Protein AF-G2M2F1-F1 (afdb_monomer_lite)

Structure (mmCIF, N/CA/C/O backbone):
data_AF-G2M2F1-F1
#
_entry.id   AF-G2M2F1-F1
#
loop_
_atom_site.group_PDB
_atom_site.id
_atom_site.type_symbol
_atom_site.label_atom_id
_atom_site.label_alt_id
_atom_site.label_comp_id
_atom_site.label_asym_id
_atom_site.label_entity_id
_atom_site.label_seq_id
_atom_site.pdbx_PDB_ins_code
_atom_site.Cartn_x
_atom_site.Cartn_y
_atom_site.Cartn_z
_atom_site.occupancy
_atom_site.B_iso_or_equiv
_atom_site.auth_seq_id
_atom_site.auth_comp_id
_atom_site.auth_asym_id
_atom_site.auth_atom_id
_atom_site.pdbx_PDB_model_num
ATOM 1 N N .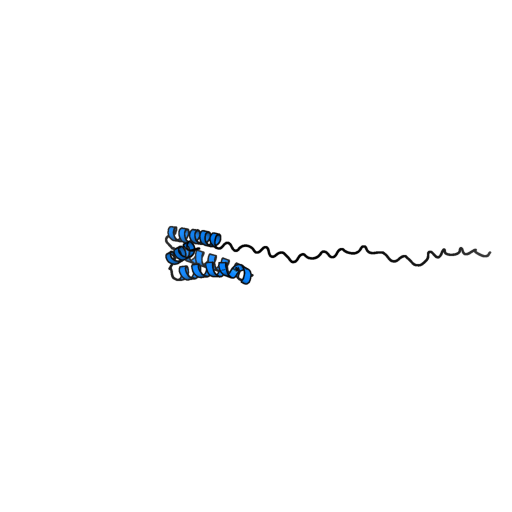 MET A 1 1 ? 83.321 31.790 -60.811 1.00 42.09 1 MET A N 1
ATOM 2 C CA . MET A 1 1 ? 82.852 31.092 -59.594 1.00 42.09 1 MET A CA 1
ATOM 3 C C . MET A 1 1 ? 81.512 30.455 -59.922 1.00 42.09 1 MET A C 1
ATOM 5 O O . MET A 1 1 ? 80.595 31.194 -60.242 1.00 42.09 1 MET A O 1
ATOM 9 N N . ILE A 1 2 ? 81.412 29.124 -59.934 1.00 45.56 2 ILE A N 1
ATOM 10 C CA . ILE A 1 2 ? 80.145 28.407 -60.162 1.00 45.56 2 ILE A CA 1
ATOM 11 C C . ILE A 1 2 ? 79.857 27.627 -58.880 1.00 45.56 2 ILE A C 1
ATOM 13 O O . ILE A 1 2 ? 80.643 26.761 -58.498 1.00 45.56 2 ILE A O 1
ATOM 17 N N . ALA A 1 3 ? 78.783 27.995 -58.180 1.00 47.84 3 ALA A N 1
ATOM 18 C CA . ALA A 1 3 ? 78.348 27.317 -56.967 1.00 47.84 3 ALA A CA 1
ATOM 19 C C . ALA A 1 3 ? 77.783 25.935 -57.327 1.00 47.84 3 ALA A C 1
ATOM 21 O O . ALA A 1 3 ? 76.901 25.804 -58.173 1.00 47.84 3 ALA A O 1
ATOM 22 N N . LYS A 1 4 ? 78.334 24.900 -56.696 1.00 54.38 4 LYS A N 1
ATOM 23 C CA . LYS A 1 4 ? 77.953 23.498 -56.862 1.00 54.38 4 LYS A CA 1
ATOM 24 C C . LYS A 1 4 ? 76.685 23.258 -56.027 1.00 54.38 4 LYS A C 1
ATOM 26 O O . LYS A 1 4 ? 76.781 23.154 -54.809 1.00 54.38 4 LYS A O 1
ATOM 31 N N . MET A 1 5 ? 75.507 23.234 -56.652 1.00 55.03 5 MET A N 1
ATOM 32 C CA . MET A 1 5 ? 74.269 22.814 -55.977 1.00 55.03 5 MET A CA 1
ATOM 33 C C . MET A 1 5 ? 74.363 21.317 -55.653 1.00 55.03 5 MET A C 1
ATOM 35 O O . MET A 1 5 ? 74.682 20.510 -56.527 1.00 55.03 5 MET A O 1
ATOM 39 N N . MET A 1 6 ? 74.142 20.958 -54.387 1.00 62.22 6 MET A N 1
ATOM 40 C CA . MET A 1 6 ? 74.035 19.564 -53.951 1.00 62.22 6 MET A CA 1
ATOM 41 C C . MET A 1 6 ? 72.679 18.987 -54.386 1.00 62.22 6 MET A C 1
ATOM 43 O O . MET A 1 6 ? 71.692 19.722 -54.356 1.00 62.22 6 MET A O 1
ATOM 47 N N . PRO A 1 7 ? 72.602 17.709 -54.796 1.00 59.66 7 PRO A N 1
ATOM 48 C CA . PRO A 1 7 ? 71.330 17.090 -55.141 1.00 59.66 7 PRO A CA 1
ATOM 49 C C . PRO A 1 7 ? 70.518 16.821 -53.867 1.00 59.66 7 PRO A C 1
ATOM 51 O O . PRO A 1 7 ? 71.016 16.195 -52.934 1.00 59.66 7 PRO A O 1
ATOM 54 N N . GLU A 1 8 ? 69.275 17.302 -53.827 1.00 64.81 8 GLU A N 1
ATOM 55 C CA . GLU A 1 8 ? 68.312 16.946 -52.782 1.00 64.81 8 GLU A CA 1
ATOM 56 C C . GLU A 1 8 ? 68.035 15.436 -52.842 1.00 64.81 8 GLU A C 1
ATOM 58 O O . GLU A 1 8 ? 67.575 14.911 -53.860 1.00 64.81 8 GLU A O 1
ATOM 63 N N . GLU A 1 9 ? 68.336 14.720 -51.757 1.00 62.59 9 GLU A N 1
ATOM 64 C CA . GLU A 1 9 ? 67.994 13.306 -51.616 1.00 62.59 9 GLU A CA 1
ATOM 65 C C . GLU A 1 9 ? 66.470 13.155 -51.543 1.00 62.59 9 GLU A C 1
ATOM 67 O O . GLU A 1 9 ? 65.824 13.479 -50.545 1.00 62.59 9 GLU A O 1
ATOM 72 N N . TYR A 1 10 ? 65.874 12.659 -52.626 1.00 61.44 10 TYR A N 1
ATOM 73 C CA . TYR A 1 10 ? 64.455 12.335 -52.670 1.00 61.44 10 TYR A CA 1
ATOM 74 C C . TYR A 1 10 ? 64.171 11.098 -51.803 1.00 61.44 10 TYR A C 1
ATOM 76 O O . TYR A 1 10 ? 64.435 9.967 -52.208 1.00 61.44 10 TYR A O 1
ATOM 84 N N . LEU A 1 11 ? 63.596 11.301 -50.614 1.00 63.22 11 LEU A N 1
ATOM 85 C CA . LEU A 1 11 ? 63.305 10.236 -49.639 1.00 63.22 11 LEU A CA 1
ATOM 86 C C . LEU A 1 11 ? 62.024 9.421 -49.926 1.00 63.22 11 LEU A C 1
ATOM 88 O O . LEU A 1 11 ? 61.567 8.658 -49.074 1.00 63.22 11 LEU A O 1
ATOM 92 N N . GLY A 1 12 ? 61.455 9.523 -51.131 1.00 64.81 12 GLY A N 1
ATOM 93 C CA . GLY A 1 12 ? 60.227 8.816 -51.502 1.00 64.81 12 GLY A CA 1
ATOM 94 C C . GLY A 1 12 ? 58.968 9.360 -50.803 1.00 64.81 12 GLY A C 1
ATOM 95 O O . GLY A 1 12 ? 59.047 10.202 -49.908 1.00 64.81 12 GLY A O 1
ATOM 96 N N . PRO A 1 13 ? 57.767 8.921 -51.221 1.00 68.81 13 PRO A N 1
ATOM 97 C CA . PRO A 1 13 ? 56.526 9.366 -50.600 1.00 68.81 13 PRO A CA 1
ATOM 98 C C . PRO A 1 13 ? 56.417 8.847 -49.153 1.00 68.81 13 PRO A C 1
ATOM 100 O O . PRO A 1 13 ? 56.784 7.698 -48.884 1.00 68.81 13 PRO A O 1
ATOM 103 N N . PRO A 1 14 ? 55.878 9.649 -48.214 1.00 67.19 14 PRO A N 1
ATOM 104 C CA . PRO A 1 14 ? 55.733 9.235 -46.823 1.00 67.19 14 PRO A CA 1
ATOM 105 C C . PRO A 1 14 ? 54.848 7.986 -46.726 1.00 67.19 14 PRO A C 1
ATOM 107 O O . PRO A 1 14 ? 53.755 7.930 -47.297 1.00 6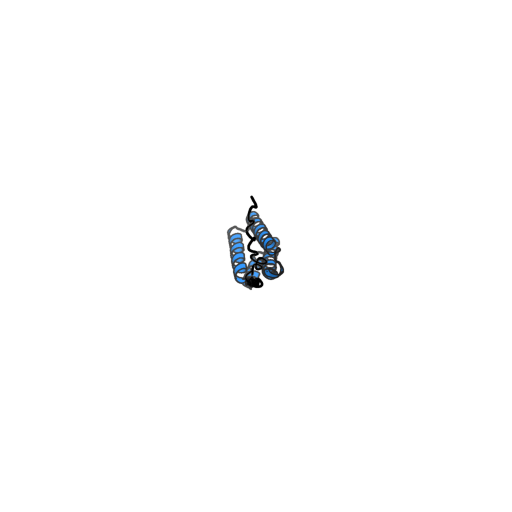7.19 14 PRO A O 1
ATOM 110 N N . LYS A 1 15 ? 55.318 6.966 -45.996 1.00 68.31 15 LYS A N 1
ATOM 111 C CA . LYS A 1 15 ? 54.524 5.760 -45.721 1.00 68.31 15 LYS A CA 1
ATOM 112 C C . LYS A 1 15 ? 53.249 6.161 -44.976 1.00 68.31 15 LYS A C 1
ATOM 114 O O . LYS A 1 15 ? 53.316 6.862 -43.968 1.00 68.31 15 LYS A O 1
ATOM 119 N N . LYS A 1 16 ? 52.089 5.714 -45.472 1.00 66.56 16 LYS A N 1
ATOM 120 C CA . LYS A 1 16 ? 50.800 5.971 -44.816 1.00 66.56 16 LYS A CA 1
ATOM 121 C C . LYS A 1 16 ? 50.812 5.380 -43.397 1.00 66.56 16 LYS A C 1
ATOM 123 O O . LYS A 1 16 ? 51.269 4.246 -43.238 1.00 66.56 16 LYS A O 1
ATOM 128 N N . PRO A 1 17 ? 50.305 6.104 -42.386 1.00 62.91 17 PRO A N 1
ATOM 129 C CA . PRO A 1 17 ? 50.201 5.576 -41.034 1.00 62.91 17 PRO A CA 1
ATOM 130 C C . PRO A 1 17 ? 49.263 4.364 -41.014 1.00 62.91 17 PRO A C 1
ATOM 132 O O . PRO A 1 17 ? 48.128 4.426 -41.485 1.00 62.91 17 PRO A O 1
ATOM 135 N N . THR A 1 18 ? 49.751 3.248 -40.478 1.00 59.88 18 THR A N 1
ATOM 136 C CA . THR A 1 18 ? 48.943 2.062 -40.190 1.00 59.88 18 THR A CA 1
ATOM 137 C C . THR A 1 18 ? 48.272 2.254 -38.839 1.00 59.88 18 THR A C 1
ATOM 139 O O . THR A 1 18 ? 48.934 2.201 -37.802 1.00 59.88 18 THR A O 1
ATOM 142 N N . PHE A 1 19 ? 46.966 2.504 -38.848 1.00 63.28 19 PHE A N 1
ATOM 143 C CA . PHE A 1 19 ? 46.167 2.537 -37.627 1.00 63.28 19 PHE A CA 1
ATOM 144 C C . PHE A 1 19 ? 45.938 1.101 -37.135 1.00 63.28 19 PHE A C 1
ATOM 146 O O . PHE A 1 19 ? 45.608 0.240 -37.954 1.00 63.28 19 PHE A O 1
ATOM 153 N N . PRO A 1 20 ? 46.111 0.809 -35.835 1.00 65.06 20 PRO A N 1
ATOM 154 C CA . PRO A 1 20 ? 45.715 -0.482 -35.293 1.00 65.06 20 PRO A CA 1
ATOM 155 C C . PRO A 1 20 ? 44.196 -0.640 -35.424 1.00 65.06 20 PRO A C 1
ATOM 157 O O . PRO A 1 20 ? 43.450 0.316 -35.206 1.00 65.06 20 PRO A O 1
ATOM 160 N N . GLU A 1 21 ? 43.738 -1.840 -35.781 1.00 63.84 21 GLU A N 1
ATOM 161 C CA . GLU A 1 21 ? 42.310 -2.150 -35.836 1.00 63.84 21 GLU A CA 1
ATOM 162 C C . GLU A 1 21 ? 41.687 -1.916 -34.457 1.00 63.84 21 GLU A C 1
ATOM 164 O O . GLU A 1 21 ? 42.014 -2.584 -33.471 1.00 63.84 21 GLU A O 1
ATOM 169 N N . THR A 1 22 ? 40.787 -0.939 -34.372 1.00 61.78 22 THR A N 1
ATOM 170 C CA . THR A 1 22 ? 39.962 -0.728 -33.191 1.00 61.78 22 THR A CA 1
ATOM 171 C C . THR A 1 22 ? 39.084 -1.958 -33.015 1.00 61.78 22 THR A C 1
ATOM 173 O O . THR A 1 22 ? 38.132 -2.176 -33.764 1.00 61.78 22 THR A O 1
ATOM 176 N N . LYS A 1 23 ? 39.398 -2.782 -32.006 1.00 62.78 23 LYS A N 1
ATOM 177 C CA . LYS A 1 23 ? 38.475 -3.811 -31.526 1.00 62.78 23 LYS A CA 1
ATOM 178 C C . LYS A 1 23 ? 37.158 -3.111 -31.218 1.00 62.78 23 LYS A C 1
ATOM 180 O O . LYS A 1 23 ? 37.094 -2.304 -30.293 1.00 62.78 23 LYS A O 1
ATOM 185 N N . LYS A 1 24 ? 36.132 -3.405 -32.018 1.00 57.66 24 LYS A N 1
ATOM 186 C CA . LYS A 1 24 ? 34.743 -3.050 -31.734 1.00 57.66 24 LYS A CA 1
ATOM 187 C C . LYS A 1 24 ? 34.475 -3.499 -30.300 1.00 57.66 24 LYS A C 1
ATOM 189 O O . LYS A 1 24 ? 34.426 -4.699 -30.036 1.00 57.66 24 LYS A O 1
ATOM 194 N N . ILE A 1 25 ? 34.368 -2.548 -29.378 1.00 57.19 25 ILE A N 1
ATOM 195 C CA . ILE A 1 25 ? 33.787 -2.817 -28.071 1.00 57.19 25 ILE A CA 1
ATOM 196 C C . ILE A 1 25 ? 32.336 -3.117 -28.411 1.00 57.19 25 ILE A C 1
ATOM 198 O O . ILE A 1 25 ? 31.575 -2.227 -28.780 1.00 57.19 25 ILE A O 1
ATOM 202 N N . VAL A 1 26 ? 32.015 -4.407 -28.462 1.00 52.53 26 VAL A N 1
ATOM 203 C CA . VAL A 1 26 ? 30.638 -4.864 -28.538 1.00 52.53 26 VAL A CA 1
ATOM 204 C C . VAL A 1 26 ? 30.021 -4.324 -27.261 1.00 52.53 26 VAL A C 1
ATOM 206 O O . VAL A 1 26 ? 30.378 -4.778 -26.176 1.00 52.53 26 VAL A O 1
ATOM 209 N N . GLU A 1 27 ? 29.194 -3.288 -27.377 1.00 56.84 27 GLU A N 1
ATOM 210 C CA . GLU A 1 27 ? 28.262 -2.945 -26.316 1.00 56.84 27 GLU A CA 1
ATOM 211 C C . GLU A 1 27 ? 27.454 -4.216 -26.084 1.00 56.84 27 GLU A C 1
ATOM 213 O O . GLU A 1 27 ? 26.602 -4.592 -26.892 1.00 56.84 27 GLU A O 1
ATOM 218 N N . GLU A 1 28 ? 27.820 -4.961 -25.040 1.00 56.78 28 GLU A N 1
ATOM 219 C CA . GLU A 1 28 ? 27.004 -6.064 -24.579 1.00 56.78 28 GLU A CA 1
ATOM 220 C C . GLU A 1 28 ? 25.607 -5.475 -24.373 1.00 56.78 28 GLU A C 1
ATOM 222 O O . GLU A 1 28 ? 25.493 -4.441 -23.699 1.00 56.78 28 GLU A O 1
ATOM 227 N N . PRO A 1 29 ? 24.548 -6.055 -24.970 1.00 46.81 29 PRO A N 1
ATOM 228 C CA . PRO A 1 29 ? 23.201 -5.611 -24.670 1.00 46.81 29 PRO A CA 1
ATOM 229 C C . PRO A 1 29 ? 23.096 -5.679 -23.157 1.00 46.81 29 PRO A C 1
ATOM 231 O O . PRO A 1 29 ? 23.319 -6.758 -22.598 1.00 46.81 29 PRO A O 1
ATOM 234 N N . ARG A 1 30 ? 22.877 -4.518 -22.513 1.00 50.69 30 ARG A N 1
ATOM 235 C CA . ARG A 1 30 ? 22.703 -4.404 -21.064 1.00 50.69 30 ARG A CA 1
ATOM 236 C C . ARG A 1 30 ? 21.828 -5.579 -20.684 1.00 50.69 30 ARG A C 1
ATOM 238 O O . ARG A 1 30 ? 20.664 -5.615 -21.079 1.00 50.69 30 ARG A O 1
ATOM 245 N N . ARG A 1 31 ? 22.410 -6.591 -20.032 1.00 47.62 31 ARG A N 1
ATOM 246 C CA . ARG A 1 31 ? 21.625 -7.682 -19.477 1.00 47.62 31 ARG A CA 1
ATOM 247 C C . ARG A 1 31 ? 20.711 -6.955 -18.519 1.00 47.62 31 ARG A C 1
ATOM 249 O O . ARG A 1 31 ? 21.181 -6.489 -17.487 1.00 47.62 31 ARG A O 1
ATOM 256 N N . ALA A 1 32 ? 19.461 -6.754 -18.927 1.00 46.66 32 ALA A N 1
ATOM 257 C CA . ALA A 1 32 ? 18.403 -6.342 -18.041 1.00 46.66 32 ALA A CA 1
ATOM 258 C C . ALA A 1 32 ? 18.398 -7.439 -16.989 1.00 46.66 32 ALA A C 1
ATOM 260 O O . ALA A 1 32 ? 17.926 -8.555 -17.221 1.00 46.66 32 ALA A O 1
ATOM 261 N N . THR A 1 33 ? 19.113 -7.186 -15.896 1.00 39.78 33 THR A N 1
ATOM 262 C CA . THR A 1 33 ? 19.062 -8.000 -14.704 1.00 39.78 33 THR A CA 1
ATOM 263 C C . THR A 1 33 ? 17.595 -7.943 -14.367 1.00 39.78 33 THR A C 1
ATOM 265 O O . THR A 1 33 ? 17.118 -6.891 -13.962 1.00 39.78 33 THR A O 1
ATOM 268 N N . LYS A 1 34 ? 16.858 -9.005 -14.697 1.00 44.56 34 LYS A N 1
ATOM 269 C CA . LYS A 1 34 ? 15.429 -9.102 -14.445 1.00 44.56 34 LYS A CA 1
ATOM 270 C C . LYS A 1 34 ? 15.319 -9.004 -12.931 1.00 44.56 34 LYS A C 1
ATOM 272 O O . LYS A 1 34 ? 15.565 -9.996 -12.242 1.00 44.56 34 LYS A O 1
ATOM 277 N N . VAL A 1 35 ? 15.142 -7.788 -12.411 1.00 49.88 35 VAL A N 1
ATOM 278 C CA . VAL A 1 35 ? 15.037 -7.539 -10.981 1.00 49.88 35 VAL A CA 1
ATOM 279 C C . VAL A 1 35 ? 13.806 -8.323 -10.607 1.00 49.88 35 VAL A C 1
ATOM 281 O O . VAL A 1 35 ? 12.708 -8.040 -11.077 1.00 49.88 35 VAL A O 1
ATOM 284 N N . LYS A 1 36 ? 14.016 -9.431 -9.902 1.00 55.19 36 LYS A N 1
ATOM 285 C CA . LYS A 1 36 ? 12.927 -10.312 -9.531 1.00 55.19 36 LYS A CA 1
ATOM 286 C C . LYS A 1 36 ? 12.069 -9.500 -8.573 1.00 55.19 36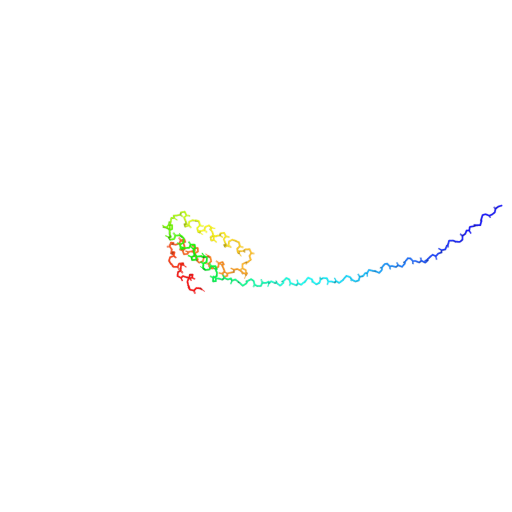 LYS A C 1
ATOM 288 O O . LYS A 1 36 ? 12.460 -9.314 -7.422 1.00 55.19 36 LYS A O 1
ATOM 293 N N . ILE A 1 37 ? 10.972 -8.959 -9.093 1.00 63.41 37 ILE A N 1
ATOM 294 C CA . ILE A 1 37 ? 9.986 -8.198 -8.341 1.00 63.41 37 ILE A CA 1
ATOM 295 C C . ILE A 1 37 ? 9.635 -9.037 -7.113 1.00 63.41 37 ILE A C 1
ATOM 297 O O . ILE A 1 37 ? 9.135 -10.156 -7.237 1.00 63.41 37 ILE A O 1
ATOM 301 N N . ASN A 1 38 ? 9.990 -8.556 -5.923 1.00 84.62 38 ASN A N 1
ATOM 302 C CA . ASN A 1 38 ? 9.792 -9.317 -4.697 1.00 84.62 38 ASN A CA 1
ATOM 303 C C . ASN A 1 38 ? 8.504 -8.853 -4.019 1.00 84.62 38 ASN A C 1
ATOM 305 O O . ASN A 1 38 ? 8.531 -8.098 -3.047 1.00 84.62 38 ASN A O 1
ATOM 309 N N . LEU A 1 39 ? 7.373 -9.307 -4.562 1.00 90.88 39 LEU A N 1
ATOM 310 C CA . LEU A 1 39 ? 6.044 -9.014 -4.023 1.00 90.88 39 LEU A CA 1
ATOM 311 C C . LEU A 1 39 ? 5.907 -9.439 -2.562 1.00 90.88 39 LEU A C 1
ATOM 313 O O . LEU A 1 39 ? 5.309 -8.712 -1.780 1.00 90.88 39 LEU A O 1
ATOM 317 N N . THR A 1 40 ? 6.516 -10.559 -2.166 1.00 93.00 40 THR A N 1
ATOM 318 C CA . THR A 1 40 ? 6.503 -11.022 -0.773 1.00 93.00 40 THR A CA 1
ATOM 319 C C . THR A 1 40 ? 7.182 -10.020 0.160 1.00 93.00 40 THR A C 1
ATOM 321 O O . THR A 1 40 ? 6.695 -9.770 1.261 1.00 93.00 40 THR A O 1
ATOM 324 N N . LEU A 1 41 ? 8.305 -9.422 -0.253 1.00 94.06 41 LEU A N 1
ATOM 325 C CA . LEU A 1 41 ? 8.964 -8.385 0.543 1.00 94.06 41 LEU A CA 1
ATOM 326 C C . LEU A 1 41 ? 8.085 -7.134 0.645 1.00 94.06 41 LEU A C 1
ATOM 328 O O . LEU A 1 41 ? 7.834 -6.665 1.754 1.00 94.06 41 LEU A O 1
ATOM 332 N N . ALA A 1 42 ? 7.563 -6.653 -0.484 1.00 95.12 42 ALA A N 1
ATOM 333 C CA . ALA A 1 42 ? 6.676 -5.492 -0.513 1.00 95.12 42 ALA A CA 1
ATOM 334 C C . ALA A 1 42 ? 5.412 -5.713 0.339 1.00 95.12 42 ALA A C 1
ATOM 336 O O . ALA A 1 42 ? 5.018 -4.835 1.102 1.00 95.12 42 ALA A O 1
ATOM 337 N N . ALA A 1 43 ? 4.817 -6.908 0.291 1.00 96.81 43 ALA A N 1
ATOM 338 C CA . ALA A 1 43 ? 3.653 -7.254 1.098 1.00 96.81 43 ALA A CA 1
ATOM 339 C C . ALA A 1 43 ? 3.956 -7.205 2.602 1.00 96.81 43 ALA A C 1
ATOM 341 O O . ALA A 1 43 ? 3.162 -6.680 3.383 1.00 96.81 43 ALA A O 1
ATOM 342 N N . ARG A 1 44 ? 5.134 -7.683 3.019 1.00 96.56 44 ARG A N 1
ATOM 343 C CA . ARG A 1 44 ? 5.574 -7.620 4.422 1.00 96.56 44 ARG A CA 1
ATOM 344 C C . ARG A 1 44 ? 5.823 -6.189 4.888 1.00 96.56 44 ARG A C 1
ATOM 346 O O . ARG A 1 44 ? 5.458 -5.862 6.015 1.00 96.56 44 ARG A O 1
ATOM 353 N N . GLU A 1 45 ? 6.407 -5.340 4.045 1.00 96.50 45 GLU A N 1
ATOM 354 C CA . GLU A 1 45 ? 6.572 -3.914 4.351 1.00 96.50 45 GLU A CA 1
ATOM 355 C C . GLU A 1 45 ? 5.219 -3.224 4.550 1.00 96.50 45 GLU A C 1
ATOM 357 O O . GLU A 1 45 ? 5.019 -2.533 5.549 1.00 96.50 45 GLU A O 1
ATOM 362 N N . LEU A 1 46 ? 4.268 -3.467 3.644 1.00 97.31 46 LEU A N 1
ATOM 363 C CA . LEU A 1 46 ? 2.916 -2.918 3.733 1.00 97.3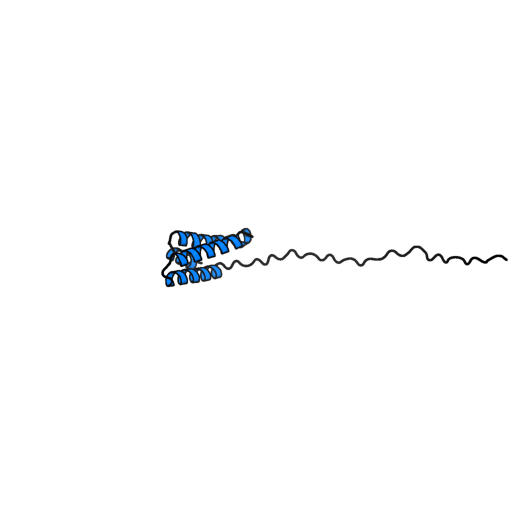1 46 LEU A CA 1
ATOM 364 C C . LEU A 1 46 ? 2.192 -3.400 4.993 1.00 97.31 46 LEU A C 1
ATOM 366 O O . LEU A 1 46 ? 1.597 -2.588 5.695 1.00 97.31 46 LEU A O 1
ATOM 370 N N . LEU A 1 47 ? 2.301 -4.686 5.344 1.00 97.25 47 LEU A N 1
ATOM 371 C CA . LEU A 1 47 ? 1.760 -5.211 6.603 1.00 97.25 47 LEU A CA 1
ATOM 372 C C . LEU A 1 47 ? 2.343 -4.489 7.825 1.00 97.25 47 LEU A C 1
ATOM 374 O O . LEU A 1 47 ? 1.617 -4.210 8.781 1.00 97.25 47 LEU A O 1
ATOM 378 N N . GLY A 1 48 ? 3.636 -4.157 7.792 1.00 95.88 48 GLY A N 1
ATOM 379 C CA . GLY A 1 48 ? 4.282 -3.345 8.822 1.00 95.88 48 GLY A CA 1
ATOM 380 C C . GLY A 1 48 ? 3.680 -1.941 8.929 1.00 95.88 48 GLY A C 1
ATOM 381 O O . GLY A 1 48 ? 3.381 -1.488 10.035 1.00 95.88 48 GLY A O 1
ATOM 382 N N . LEU A 1 49 ? 3.436 -1.280 7.793 1.00 94.88 49 LEU A N 1
ATOM 383 C CA . LEU A 1 49 ? 2.797 0.041 7.748 1.00 94.88 49 LEU A CA 1
ATOM 384 C C . LEU A 1 49 ? 1.366 0.008 8.304 1.00 94.88 49 LEU A C 1
ATOM 386 O O . LEU A 1 49 ? 1.026 0.828 9.158 1.00 94.88 49 LEU A O 1
ATOM 390 N N . LEU A 1 50 ? 0.551 -0.965 7.881 1.00 95.38 50 LEU A N 1
ATOM 391 C CA . LEU A 1 50 ? -0.826 -1.131 8.367 1.00 95.38 50 LEU A CA 1
ATOM 392 C C . LEU A 1 50 ? -0.867 -1.438 9.872 1.00 95.38 50 LEU A C 1
ATOM 394 O O . LEU A 1 50 ? -1.671 -0.861 10.607 1.00 95.38 50 LEU A O 1
ATOM 398 N N . SER A 1 51 ? 0.069 -2.259 10.357 1.00 92.88 51 SER A N 1
ATOM 399 C CA . SER A 1 51 ? 0.216 -2.537 11.790 1.00 92.88 51 SER A CA 1
ATOM 400 C C . SER A 1 51 ? 0.559 -1.269 12.581 1.00 92.88 51 SER A C 1
ATOM 402 O O . SER A 1 51 ? -0.006 -1.032 13.648 1.00 92.88 51 SER A O 1
ATOM 404 N N . GLY A 1 52 ? 1.450 -0.422 12.054 1.00 91.56 52 GLY A N 1
ATOM 405 C CA . GLY A 1 52 ? 1.785 0.871 12.659 1.00 91.56 52 GLY A CA 1
ATOM 406 C C . GLY A 1 52 ? 0.584 1.819 12.731 1.00 91.56 52 GLY A C 1
ATOM 407 O O . GLY A 1 52 ? 0.346 2.447 13.761 1.00 91.56 52 GLY A O 1
ATOM 408 N N . LEU A 1 53 ? -0.224 1.858 11.672 1.00 91.12 53 LEU A N 1
ATOM 409 C CA . LEU A 1 53 ? -1.480 2.611 11.605 1.00 91.12 53 LEU A CA 1
ATOM 410 C C . LEU A 1 53 ? -2.484 2.191 12.679 1.00 91.12 53 LEU A C 1
ATOM 412 O O . LEU A 1 53 ? -3.079 3.044 13.340 1.00 91.12 53 LEU A O 1
ATOM 416 N N . LYS A 1 54 ? -2.629 0.881 12.888 1.00 89.62 54 LYS A N 1
ATOM 417 C CA . LYS A 1 54 ? -3.488 0.320 13.933 1.00 89.62 54 LYS A CA 1
ATOM 418 C C . LYS A 1 54 ? -3.044 0.746 15.328 1.00 89.62 54 LYS A C 1
ATOM 420 O O . LYS A 1 54 ? -3.873 1.144 16.143 1.00 89.62 54 LYS A O 1
ATOM 425 N N . LEU A 1 55 ? -1.738 0.712 15.597 1.00 89.94 55 LEU A N 1
ATOM 426 C CA . LEU A 1 55 ? -1.173 1.178 16.869 1.00 89.94 55 LEU A CA 1
ATOM 427 C C . LEU A 1 55 ? -1.370 2.686 17.076 1.00 89.94 55 LEU A C 1
ATOM 429 O O . LEU A 1 55 ? -1.564 3.126 18.206 1.00 89.94 55 LEU A O 1
ATOM 433 N N . ALA A 1 56 ? -1.370 3.465 15.994 1.00 88.44 56 ALA A N 1
ATOM 434 C CA . ALA A 1 56 ? -1.674 4.894 16.007 1.00 88.44 56 ALA A CA 1
ATOM 435 C C . ALA A 1 56 ? -3.183 5.208 16.095 1.00 88.44 56 ALA A C 1
ATOM 437 O O . ALA A 1 56 ? -3.573 6.373 15.995 1.00 88.44 56 ALA A O 1
ATOM 438 N N . GLY A 1 57 ? -4.041 4.192 16.247 1.00 88.75 57 GLY A N 1
ATOM 439 C CA . GLY A 1 57 ? -5.490 4.357 16.350 1.00 88.75 57 GLY A CA 1
ATOM 440 C C . GLY A 1 57 ? -6.142 4.903 15.080 1.00 88.75 57 GLY A C 1
ATOM 441 O O . GLY A 1 57 ? -7.167 5.569 15.178 1.00 88.75 57 GLY A O 1
ATOM 442 N N . TYR A 1 58 ? -5.538 4.671 13.909 1.00 87.75 58 TYR A N 1
ATOM 443 C CA . TYR A 1 58 ? -6.044 5.136 12.611 1.00 87.75 58 TYR A CA 1
ATOM 444 C C . TYR A 1 58 ? -6.325 6.645 12.546 1.00 87.75 58 TYR A C 1
ATOM 446 O O . TYR A 1 58 ? -7.274 7.073 11.894 1.00 87.75 58 TYR A O 1
ATOM 454 N N . SER A 1 59 ? -5.507 7.465 13.219 1.00 89.94 59 SER A N 1
ATOM 455 C CA . SER A 1 59 ? -5.640 8.924 13.121 1.00 89.94 59 SER A CA 1
ATOM 456 C C . SER A 1 59 ? -5.661 9.390 11.658 1.00 89.94 59 SER A C 1
ATOM 458 O O . SER A 1 59 ? -4.931 8.846 10.825 1.00 89.94 59 SER A O 1
ATOM 460 N N . GLU A 1 60 ? -6.449 10.424 11.355 1.00 88.44 60 GLU A N 1
ATOM 461 C CA . GLU A 1 60 ? -6.565 10.979 9.997 1.00 88.44 60 GLU A CA 1
ATOM 462 C C . GLU A 1 60 ? -5.192 11.315 9.398 1.00 88.44 60 GLU A C 1
ATOM 464 O O . GLU A 1 60 ? -4.902 10.951 8.263 1.00 88.44 60 GLU A O 1
ATOM 469 N N . ASN A 1 61 ? -4.294 11.897 10.199 1.00 92.56 61 ASN A N 1
ATOM 470 C CA . ASN A 1 61 ? -2.921 12.182 9.777 1.00 92.56 61 ASN A CA 1
ATOM 471 C C . ASN A 1 61 ? -2.129 10.916 9.414 1.00 92.56 61 ASN A C 1
ATOM 473 O O . ASN A 1 61 ? -1.333 10.937 8.480 1.00 92.56 61 ASN A O 1
ATOM 477 N N . ALA A 1 62 ? -2.303 9.811 10.145 1.00 91.25 62 ALA A N 1
ATOM 478 C CA . ALA A 1 62 ? -1.618 8.558 9.829 1.00 91.25 62 ALA A CA 1
ATOM 479 C C . ALA A 1 62 ? -2.143 7.937 8.526 1.00 91.25 62 ALA A C 1
ATOM 481 O O . ALA A 1 62 ? -1.353 7.405 7.745 1.00 91.25 62 ALA A O 1
ATOM 482 N N . LEU A 1 63 ? -3.454 8.028 8.281 1.00 92.19 63 LEU A N 1
ATOM 483 C CA . LEU A 1 63 ? -4.075 7.565 7.039 1.00 92.19 63 LEU A CA 1
ATOM 484 C C . LEU A 1 63 ? -3.620 8.405 5.843 1.00 92.19 63 LEU A C 1
ATOM 486 O O . LEU A 1 63 ? -3.250 7.844 4.814 1.00 92.19 63 LEU A O 1
ATOM 490 N N . GLU A 1 64 ? -3.563 9.726 6.002 1.00 93.88 64 GLU A N 1
ATOM 491 C CA . GLU A 1 64 ? -3.066 10.632 4.965 1.00 93.88 64 GLU A CA 1
ATOM 492 C C . GLU A 1 64 ? -1.586 10.377 4.652 1.00 93.88 64 GLU A C 1
ATOM 494 O O . GLU A 1 64 ? -1.194 10.295 3.490 1.00 93.88 64 GLU A O 1
ATOM 499 N N . ASN A 1 65 ? -0.760 10.152 5.675 1.00 93.38 65 ASN A N 1
ATOM 500 C CA . ASN A 1 65 ? 0.646 9.804 5.475 1.00 93.38 65 ASN A CA 1
ATOM 501 C C . ASN A 1 65 ? 0.819 8.470 4.735 1.00 93.38 65 ASN A C 1
ATOM 503 O O . ASN A 1 65 ? 1.692 8.364 3.874 1.00 93.38 65 ASN A O 1
ATOM 507 N N . LEU A 1 66 ? -0.004 7.457 5.036 1.00 94.69 66 LEU A N 1
ATOM 508 C CA . LEU A 1 66 ? -0.004 6.207 4.273 1.00 94.69 66 LEU A CA 1
ATOM 509 C C . LEU A 1 66 ? -0.399 6.460 2.816 1.00 94.69 66 LEU A C 1
ATOM 511 O O . LEU A 1 66 ? 0.263 5.940 1.920 1.00 94.69 66 LEU A O 1
ATOM 515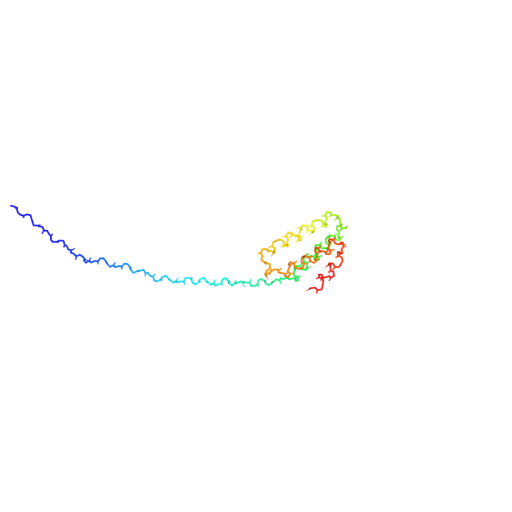 N N . ARG A 1 67 ? -1.451 7.252 2.581 1.00 95.81 67 ARG A N 1
ATOM 516 C CA . ARG A 1 67 ? -1.924 7.601 1.236 1.00 95.81 67 ARG A CA 1
ATOM 517 C C . ARG A 1 67 ? -0.796 8.208 0.404 1.00 95.81 67 ARG A C 1
ATOM 519 O O . ARG A 1 67 ? -0.468 7.674 -0.652 1.00 95.81 67 ARG A O 1
ATOM 526 N N . LEU A 1 68 ? -0.148 9.248 0.930 1.00 96.62 68 LEU A N 1
ATOM 527 C CA . LEU A 1 68 ? 0.962 9.940 0.270 1.00 96.62 68 LEU A CA 1
ATOM 528 C C . LEU A 1 68 ? 2.167 9.021 0.022 1.00 96.62 68 LEU A C 1
ATOM 530 O O . LEU A 1 68 ? 2.797 9.093 -1.032 1.00 96.62 68 LEU A O 1
ATOM 534 N N . GLU A 1 69 ? 2.492 8.141 0.972 1.00 95.56 69 GLU A N 1
ATOM 535 C CA . GLU A 1 69 ? 3.582 7.176 0.805 1.00 95.56 69 GLU A CA 1
ATOM 536 C C . GLU A 1 69 ? 3.291 6.177 -0.323 1.00 95.56 69 GLU A C 1
ATOM 538 O O . GLU A 1 69 ? 4.175 5.894 -1.134 1.00 95.56 69 GLU A O 1
ATOM 543 N N . LEU A 1 70 ? 2.063 5.656 -0.401 1.00 97.06 70 LEU A N 1
ATOM 544 C CA . LEU A 1 70 ? 1.657 4.722 -1.453 1.00 97.06 70 LEU A CA 1
ATOM 545 C C . LEU A 1 70 ? 1.608 5.398 -2.826 1.00 97.06 70 LEU A C 1
ATOM 547 O O . LEU A 1 70 ? 2.125 4.827 -3.784 1.00 97.06 70 LEU A O 1
ATOM 551 N N . GLU A 1 71 ? 1.056 6.610 -2.917 1.00 97.19 71 GLU A N 1
ATOM 552 C CA . GLU A 1 71 ? 1.045 7.414 -4.148 1.00 97.19 71 GLU A CA 1
ATOM 553 C C . GLU A 1 71 ? 2.471 7.659 -4.651 1.00 97.19 71 GLU A C 1
ATOM 555 O O . GLU A 1 71 ? 2.793 7.309 -5.783 1.00 97.19 71 GLU A O 1
ATOM 560 N N . ARG A 1 72 ? 3.376 8.112 -3.774 1.00 96.94 72 ARG A N 1
ATOM 561 C CA . ARG A 1 72 ? 4.789 8.326 -4.118 1.00 96.94 72 ARG A CA 1
ATOM 562 C C . ARG A 1 72 ? 5.469 7.056 -4.634 1.00 96.94 72 ARG A C 1
ATOM 564 O O . ARG A 1 72 ? 6.270 7.117 -5.568 1.00 96.94 72 ARG A O 1
ATOM 571 N N . ARG A 1 73 ? 5.190 5.901 -4.017 1.00 95.56 73 ARG A N 1
ATOM 572 C CA . ARG A 1 73 ? 5.732 4.610 -4.471 1.00 95.56 73 ARG A CA 1
ATOM 573 C C . ARG A 1 73 ? 5.184 4.228 -5.843 1.00 95.56 73 ARG A C 1
ATOM 575 O O . ARG A 1 73 ? 5.946 3.729 -6.661 1.00 95.56 73 ARG A O 1
ATOM 582 N N . ILE A 1 74 ? 3.896 4.451 -6.095 1.00 96.44 74 ILE A N 1
ATOM 583 C CA . ILE A 1 74 ? 3.265 4.185 -7.394 1.00 96.44 74 ILE A CA 1
ATOM 584 C C . ILE A 1 74 ? 3.864 5.090 -8.475 1.00 96.44 74 ILE A C 1
ATOM 586 O O . ILE A 1 74 ? 4.269 4.580 -9.518 1.00 96.44 74 ILE A O 1
ATOM 590 N N . ASP A 1 75 ? 3.997 6.389 -8.207 1.00 96.25 75 ASP A N 1
ATOM 591 C CA . ASP A 1 75 ? 4.555 7.362 -9.152 1.00 96.25 75 ASP A CA 1
ATOM 592 C C . ASP A 1 75 ? 5.974 6.977 -9.587 1.00 96.25 75 ASP A C 1
ATOM 594 O O . ASP A 1 75 ? 6.277 6.968 -10.780 1.00 96.25 75 ASP A O 1
ATOM 598 N N . GLY A 1 76 ? 6.824 6.559 -8.641 1.00 94.94 76 GLY A N 1
ATOM 599 C CA . GLY A 1 76 ? 8.179 6.093 -8.957 1.00 94.94 76 GLY A CA 1
ATOM 600 C C . GLY A 1 76 ? 8.221 4.803 -9.788 1.00 94.94 76 GLY A C 1
ATOM 601 O O . GLY A 1 76 ? 9.174 4.574 -10.527 1.00 94.94 76 GLY A O 1
ATOM 602 N N . LEU A 1 77 ? 7.196 3.951 -9.698 1.00 94.44 77 LEU A N 1
ATOM 603 C CA . LEU A 1 77 ? 7.119 2.700 -10.462 1.00 94.44 77 LEU A CA 1
ATOM 604 C C . LEU A 1 77 ? 6.538 2.895 -11.869 1.00 94.44 77 LEU A C 1
ATOM 606 O O . LEU A 1 77 ? 6.869 2.130 -12.779 1.00 94.44 77 LEU A O 1
ATOM 610 N N . ILE A 1 78 ? 5.695 3.915 -12.060 1.00 93.25 78 ILE A N 1
ATOM 611 C CA . ILE A 1 78 ? 5.069 4.249 -13.348 1.00 93.25 78 ILE A CA 1
ATOM 612 C C . ILE A 1 78 ? 6.100 4.673 -14.402 1.00 93.25 78 ILE A C 1
ATOM 614 O O . ILE A 1 78 ? 5.812 4.570 -15.592 1.00 93.25 78 ILE A O 1
ATOM 618 N N . GLU A 1 79 ? 7.311 5.075 -14.008 1.00 89.75 79 GLU A N 1
ATOM 619 C CA . GLU A 1 79 ? 8.401 5.359 -14.952 1.00 89.75 79 GLU A CA 1
ATOM 620 C C . GLU A 1 79 ? 8.790 4.132 -15.799 1.00 89.75 79 GLU A C 1
ATOM 622 O O . GLU A 1 79 ? 9.202 4.285 -16.946 1.00 89.75 79 GLU A O 1
ATOM 627 N N . ASN A 1 80 ? 8.629 2.915 -15.260 1.00 91.69 80 ASN A N 1
ATOM 628 C CA . ASN A 1 80 ? 8.909 1.652 -15.954 1.00 91.69 80 ASN A CA 1
ATOM 629 C C . ASN A 1 80 ? 7.787 0.635 -15.669 1.00 91.69 80 ASN A C 1
ATOM 631 O O . ASN A 1 80 ? 7.989 -0.335 -14.933 1.00 91.69 80 ASN A O 1
ATOM 635 N N . PRO A 1 81 ? 6.578 0.842 -16.214 1.00 88.06 81 PRO A N 1
ATOM 636 C CA . PRO A 1 81 ? 5.389 0.121 -15.774 1.00 88.06 81 PRO A CA 1
ATOM 637 C C . PRO A 1 81 ? 5.418 -1.355 -16.187 1.00 88.06 81 PRO A C 1
ATOM 639 O O . PRO A 1 81 ? 4.924 -2.203 -15.450 1.00 88.06 81 PRO A O 1
ATOM 642 N N . GLU A 1 82 ? 6.044 -1.687 -17.321 1.00 90.50 82 GLU A N 1
ATOM 643 C CA . GLU A 1 82 ? 6.182 -3.071 -17.800 1.00 90.50 82 GLU A CA 1
ATOM 644 C C . GLU A 1 82 ? 6.990 -3.948 -16.833 1.00 90.50 82 GLU A C 1
ATOM 646 O O . GLU A 1 82 ? 6.706 -5.135 -16.681 1.00 90.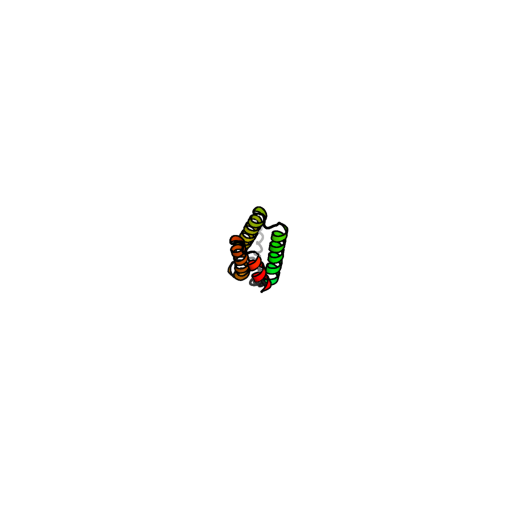50 82 GLU A O 1
ATOM 651 N N . GLU A 1 83 ? 7.965 -3.355 -16.139 1.00 89.25 83 GLU A N 1
ATOM 652 C CA . GLU A 1 83 ? 8.799 -4.044 -15.151 1.00 89.25 83 GLU A CA 1
ATOM 653 C C . GLU A 1 83 ? 8.204 -4.014 -13.741 1.00 89.25 83 GLU A C 1
ATOM 655 O O . GLU A 1 83 ? 8.700 -4.713 -12.867 1.00 89.25 83 GLU A O 1
ATOM 660 N N . ASN A 1 84 ? 7.155 -3.219 -13.500 1.00 93.06 84 ASN A N 1
ATOM 661 C CA . ASN A 1 84 ? 6.644 -2.943 -12.155 1.00 93.06 84 ASN A CA 1
ATOM 662 C C . ASN A 1 84 ? 5.140 -3.178 -11.989 1.00 93.06 84 ASN A C 1
ATOM 664 O O . ASN A 1 84 ? 4.599 -2.904 -10.917 1.00 93.06 84 ASN A O 1
ATOM 668 N N . LEU A 1 85 ? 4.457 -3.697 -13.012 1.00 94.25 85 LEU A N 1
ATOM 669 C CA . LEU A 1 85 ? 2.999 -3.825 -13.042 1.00 94.25 85 LEU A CA 1
ATOM 670 C C . LEU A 1 85 ? 2.427 -4.515 -11.796 1.00 94.25 85 LEU A C 1
ATOM 672 O O . LEU A 1 85 ? 1.423 -4.068 -11.245 1.00 94.25 85 LEU A O 1
ATOM 676 N N . GLU A 1 86 ? 3.083 -5.574 -11.321 1.00 94.94 86 GLU A N 1
ATOM 677 C CA . GLU A 1 86 ? 2.639 -6.309 -10.135 1.00 94.94 86 GLU A CA 1
ATOM 678 C C . GLU A 1 86 ? 2.770 -5.479 -8.846 1.00 94.94 86 GLU A C 1
ATOM 680 O O . GLU A 1 86 ? 1.863 -5.497 -8.015 1.00 94.94 86 GLU A O 1
ATOM 685 N N . LEU A 1 87 ? 3.853 -4.706 -8.682 1.00 95.94 87 LEU A N 1
ATOM 686 C CA . LEU A 1 87 ? 4.025 -3.806 -7.532 1.00 95.94 87 LEU A CA 1
ATOM 687 C C . LEU A 1 87 ? 3.054 -2.630 -7.583 1.00 95.94 87 LEU A C 1
ATOM 689 O O . LEU A 1 87 ? 2.484 -2.265 -6.557 1.00 95.94 87 LEU A O 1
ATOM 693 N N . ILE A 1 88 ? 2.837 -2.066 -8.772 1.00 96.19 88 ILE A N 1
ATOM 694 C CA . ILE A 1 88 ? 1.838 -1.016 -8.986 1.00 96.19 88 ILE A CA 1
ATOM 695 C C . ILE A 1 88 ? 0.461 -1.547 -8.582 1.00 96.19 88 ILE A C 1
ATOM 697 O O . ILE A 1 88 ? -0.251 -0.889 -7.824 1.00 96.19 88 ILE A O 1
ATOM 701 N N . GLY A 1 89 ? 0.106 -2.757 -9.025 1.00 96.44 89 GLY A N 1
ATOM 702 C CA . GLY A 1 89 ? -1.141 -3.422 -8.651 1.00 96.44 89 GLY A CA 1
ATOM 703 C C . GLY A 1 89 ? -1.262 -3.643 -7.142 1.00 96.44 89 GLY A C 1
ATOM 704 O O . GLY A 1 89 ? -2.286 -3.295 -6.555 1.00 96.44 89 GLY A O 1
ATOM 705 N N . LEU A 1 90 ? -0.204 -4.149 -6.502 1.00 97.44 90 LEU A N 1
ATOM 706 C CA . LEU A 1 90 ? -0.140 -4.371 -5.056 1.00 97.44 90 LEU A CA 1
ATOM 707 C C . LEU A 1 90 ? -0.374 -3.075 -4.263 1.00 97.44 90 LEU A C 1
ATOM 709 O O . LEU A 1 90 ? -1.269 -3.023 -3.418 1.00 97.44 90 LEU A O 1
ATOM 713 N N . TYR A 1 91 ? 0.395 -2.020 -4.546 1.00 97.69 91 TYR A N 1
ATOM 714 C CA . TYR A 1 91 ? 0.272 -0.737 -3.849 1.00 97.69 91 TYR A CA 1
ATOM 715 C C . TYR A 1 91 ? -1.069 -0.059 -4.123 1.00 97.69 91 TYR A C 1
ATOM 717 O O . TYR A 1 91 ? -1.684 0.466 -3.196 1.00 97.69 91 TYR A O 1
ATOM 725 N N . THR A 1 92 ? -1.573 -0.139 -5.357 1.00 97.94 92 THR A N 1
ATOM 726 C CA . THR A 1 92 ? -2.886 0.414 -5.715 1.00 97.94 92 THR A CA 1
ATOM 727 C C . THR A 1 92 ? -4.015 -0.303 -4.978 1.00 97.94 92 THR A C 1
ATOM 729 O O . THR A 1 92 ? -4.933 0.349 -4.485 1.00 97.94 92 THR A O 1
ATOM 732 N N . ALA A 1 93 ? -3.961 -1.633 -4.859 1.00 97.94 93 ALA A N 1
ATOM 733 C CA . ALA A 1 93 ? -4.971 -2.397 -4.130 1.00 97.94 93 ALA A CA 1
ATOM 734 C C . ALA A 1 93 ? -5.021 -1.997 -2.648 1.00 97.94 93 ALA A C 1
ATOM 736 O O . ALA A 1 93 ? -6.102 -1.715 -2.128 1.00 97.94 93 ALA A O 1
ATOM 737 N N . VAL A 1 94 ? -3.860 -1.894 -1.987 1.00 97.88 94 VAL A N 1
ATOM 738 C CA . VAL A 1 94 ? -3.789 -1.434 -0.589 1.00 97.88 94 VAL A CA 1
ATOM 739 C C . VAL A 1 94 ? -4.290 0.001 -0.455 1.00 97.88 94 VAL A C 1
ATOM 741 O O . VAL A 1 94 ? -5.100 0.271 0.429 1.00 97.88 94 VAL A O 1
ATOM 744 N N . LEU A 1 95 ? -3.884 0.900 -1.355 1.00 97.69 95 LEU A N 1
ATOM 745 C CA . LEU A 1 95 ? -4.342 2.290 -1.376 1.00 97.69 95 LEU A CA 1
ATOM 746 C C . LEU A 1 95 ? -5.873 2.373 -1.462 1.00 97.69 95 LEU A C 1
ATOM 748 O O . LEU A 1 95 ? -6.500 3.052 -0.655 1.00 97.69 95 LEU A O 1
ATOM 752 N N . LYS A 1 96 ? -6.497 1.630 -2.385 1.00 98.00 96 LYS A N 1
ATOM 753 C CA . LYS A 1 96 ? -7.959 1.646 -2.563 1.00 98.00 96 LYS A CA 1
ATOM 754 C C . LYS A 1 96 ? -8.734 1.013 -1.418 1.00 98.00 96 LYS A C 1
ATOM 756 O O . LYS A 1 96 ? -9.881 1.397 -1.198 1.00 98.00 96 LYS A O 1
ATOM 761 N N . LEU A 1 97 ? -8.150 0.062 -0.698 1.00 96.75 97 LEU A N 1
ATOM 762 C CA . LEU A 1 97 ? -8.752 -0.470 0.523 1.00 96.75 97 LEU A CA 1
ATOM 763 C C . LEU A 1 97 ? -8.626 0.537 1.673 1.00 96.75 97 LEU A C 1
ATOM 765 O O . LEU A 1 97 ? -9.607 0.787 2.370 1.00 96.75 97 LEU A O 1
ATOM 769 N N . ALA A 1 98 ? -7.470 1.191 1.809 1.00 92.69 98 ALA A N 1
ATOM 770 C CA . ALA A 1 98 ? -7.249 2.223 2.818 1.00 92.69 98 ALA A CA 1
ATOM 771 C C . ALA A 1 98 ? -8.159 3.450 2.629 1.00 92.69 98 ALA A C 1
ATOM 773 O O . ALA A 1 98 ? -8.766 3.900 3.596 1.00 92.69 98 ALA A O 1
ATOM 774 N N . GLU A 1 99 ? -8.343 3.933 1.395 1.00 92.94 99 GLU A N 1
ATOM 775 C CA . GLU A 1 99 ? -9.277 5.029 1.067 1.00 92.94 99 GLU A CA 1
ATOM 776 C C . GLU A 1 99 ? -10.732 4.718 1.464 1.00 92.94 99 GLU A C 1
ATOM 778 O O . GLU A 1 99 ? -11.505 5.623 1.769 1.00 92.94 99 GLU A O 1
ATOM 783 N N . LYS A 1 100 ? -11.116 3.436 1.470 1.00 94.50 100 LYS A N 1
ATOM 784 C CA . LYS A 1 100 ? -12.449 2.976 1.889 1.00 94.50 100 LYS A CA 1
ATOM 785 C C . LYS A 1 100 ? -12.552 2.712 3.394 1.00 94.50 100 LYS A C 1
ATOM 787 O O . LYS A 1 100 ? -13.615 2.313 3.860 1.00 94.50 100 LYS A O 1
ATOM 792 N N . GLY A 1 101 ? -11.460 2.879 4.140 1.00 91.31 101 GLY A N 1
ATOM 793 C CA . GLY A 1 101 ? -11.367 2.488 5.546 1.00 91.31 101 GLY A CA 1
ATOM 794 C C . GLY A 1 101 ? -11.332 0.971 5.770 1.00 91.31 101 GLY A C 1
ATOM 795 O O . GLY A 1 101 ? -11.510 0.518 6.894 1.00 91.31 101 GLY A O 1
ATOM 796 N N . GLU A 1 102 ? -11.098 0.167 4.729 1.00 95.06 102 GLU A N 1
ATOM 797 C CA . GLU A 1 102 ? -11.096 -1.300 4.787 1.00 95.06 102 GLU A CA 1
ATOM 798 C C . GLU A 1 102 ? -9.693 -1.855 5.101 1.00 95.06 102 GLU A C 1
ATOM 800 O O . GLU A 1 102 ? -9.150 -2.684 4.366 1.00 95.06 102 GLU A O 1
ATOM 805 N N . ILE A 1 103 ? -9.077 -1.382 6.190 1.00 93.81 103 ILE A N 1
ATOM 806 C CA . ILE A 1 103 ? -7.681 -1.705 6.534 1.00 93.81 103 ILE A CA 1
ATOM 807 C C . ILE A 1 103 ? -7.495 -3.196 6.838 1.00 93.81 103 ILE A C 1
ATOM 809 O O . ILE A 1 103 ? -6.516 -3.794 6.392 1.00 93.81 103 ILE A O 1
ATOM 813 N N . GLU A 1 104 ? -8.444 -3.831 7.526 1.00 94.25 104 GLU A N 1
ATOM 814 C CA . GLU A 1 104 ? -8.386 -5.268 7.807 1.00 94.25 104 GLU A CA 1
ATOM 815 C C . GLU A 1 104 ? -8.389 -6.097 6.519 1.00 94.25 104 GLU A C 1
ATOM 817 O O . GLU A 1 104 ? -7.612 -7.042 6.390 1.00 94.25 104 GLU A O 1
ATOM 822 N N . LYS A 1 105 ? -9.193 -5.702 5.522 1.00 96.75 105 LYS A N 1
ATOM 823 C CA . LYS A 1 105 ? -9.207 -6.375 4.215 1.00 96.75 105 LYS A CA 1
ATOM 824 C C . LYS A 1 105 ? -7.883 -6.197 3.477 1.00 96.75 105 LYS A C 1
ATOM 826 O O . LYS A 1 105 ? -7.450 -7.111 2.779 1.00 96.75 105 LYS A O 1
ATOM 831 N N . ALA A 1 106 ? -7.230 -5.043 3.631 1.00 97.19 106 ALA A N 1
ATOM 832 C CA . ALA A 1 106 ? -5.894 -4.830 3.083 1.00 97.19 106 ALA A CA 1
ATOM 833 C C . ALA A 1 106 ? -4.873 -5.775 3.731 1.00 97.19 106 ALA A C 1
ATOM 835 O O . ALA A 1 106 ? -4.080 -6.386 3.020 1.00 97.19 106 ALA A O 1
ATOM 836 N N . GLU A 1 107 ? -4.923 -5.969 5.051 1.00 97.00 107 GLU A N 1
ATOM 837 C CA . GLU A 1 107 ? -4.060 -6.947 5.723 1.00 97.00 107 GLU A CA 1
ATOM 838 C C . GLU A 1 107 ? -4.327 -8.387 5.263 1.00 97.00 107 GLU A C 1
ATOM 840 O O . GLU A 1 107 ? -3.379 -9.132 5.016 1.00 97.00 107 GLU A O 1
ATOM 845 N N . GLU A 1 108 ? -5.593 -8.793 5.141 1.00 97.38 108 GLU A N 1
ATOM 846 C CA . GLU A 1 108 ? -5.973 -10.131 4.667 1.00 97.38 108 GLU A CA 1
ATOM 847 C C . GLU A 1 108 ? -5.462 -10.396 3.250 1.00 97.38 108 GLU A C 1
ATOM 849 O O . GLU A 1 108 ? -4.850 -11.435 2.999 1.00 97.38 108 GLU A O 1
ATOM 854 N N . PHE A 1 109 ? -5.650 -9.429 2.349 1.00 97.06 109 PHE A N 1
ATOM 855 C CA . PHE A 1 109 ? -5.127 -9.484 0.988 1.00 97.06 109 PHE A CA 1
ATOM 856 C C . PHE A 1 109 ? -3.607 -9.692 0.975 1.00 97.06 109 PHE A C 1
ATOM 858 O O . PHE A 1 109 ? -3.114 -10.589 0.293 1.00 97.06 109 PHE A O 1
ATOM 865 N N . LEU A 1 110 ? -2.866 -8.917 1.773 1.00 97.06 110 LEU A N 1
ATOM 866 C CA . LEU A 1 110 ? -1.405 -8.996 1.839 1.00 97.06 110 LEU A CA 1
ATOM 867 C C . LEU A 1 110 ? -0.887 -10.304 2.447 1.00 97.06 110 LEU A C 1
ATOM 869 O O . LEU A 1 110 ? 0.183 -10.765 2.065 1.00 97.06 110 LEU A O 1
ATOM 873 N N . ARG A 1 111 ? -1.621 -10.908 3.389 1.00 95.75 111 ARG A N 1
ATOM 874 C CA . ARG A 1 111 ? -1.269 -12.211 3.987 1.00 95.75 111 ARG A CA 1
ATOM 875 C C . ARG A 1 111 ? -1.478 -13.386 3.030 1.00 95.75 111 ARG A C 1
ATOM 877 O O . ARG A 1 111 ? -0.961 -14.467 3.301 1.00 95.75 111 ARG A O 1
ATOM 884 N N . GLY A 1 112 ? -2.250 -13.194 1.961 1.00 93.00 112 GLY A N 1
ATOM 885 C CA . GLY A 1 112 ? -2.470 -14.196 0.918 1.00 93.00 112 GLY A CA 1
ATOM 886 C C . GLY A 1 112 ? -1.344 -14.298 -0.118 1.00 93.00 112 GLY A C 1
ATOM 887 O O . GLY A 1 112 ? -1.432 -15.160 -0.993 1.00 93.00 112 GLY A O 1
ATOM 888 N N . LEU A 1 113 ? -0.325 -13.432 -0.036 1.00 88.06 113 LEU A N 1
ATOM 889 C CA . LEU A 1 113 ? 0.830 -13.344 -0.942 1.00 88.06 113 LEU A CA 1
ATOM 890 C C . LEU A 1 113 ? 2.099 -13.945 -0.320 1.00 88.06 113 LEU A C 1
ATOM 892 O O . LEU A 1 113 ? 2.923 -14.489 -1.091 1.00 88.06 113 LEU A O 1
#

Foldseek 3Di:
DDDDDDDDPDPDDDDDDDDPPPDPPPPPPPPPPLPPPPLLVVLVVVLVLLVVCVVVVVPPVSLVVLLVVLVVVLVVCVVPCVSCVVVNVLSVVCNVCSVVVNSVVNNVVSVVD

pLDDT: mean 82.03, std 18.03, range [39.78, 98.0]

Sequence (113 aa):
MIAKMMPEEYLGPPKKPTFPETKKIVEEPRRATKVKINLTLAARELLGLLSGLKLAGYSENALENLRLELERRIDGLIENPEENLELIGLYTAVLKLAEKGEIEKAEEFLRGL

Secondary structure (DSSP, 8-state):
----PPPP----SPPPP---------------------HHHHHHHHHHHHHHHHHTTT-HHHHHHHHHHHHHHHHHHHTSHHHHHHHHHHHHHHHHHHHTT-HHHHHHHHHT-

Radius of gyration: 34.21 Å; chains: 1; bounding box: 95×45×77 Å